Protein AF-A0A7J7MDV6-F1 (afdb_monomer_lite)

InterPro domains:
  IPR052575 Small subunit processome component 20 [PTHR17695] (12-80)

pLDDT: mean 79.67, std 14.51, range [29.88, 93.19]

Sequence (81 aa):
MFKFVVEKQSTRLIAALSRDLLVEFLPFLQELADSLVCLLESDAERDPEVLEQIFTTWFYIMMYLQKYLIEDIVHILKKTA

Radius of gyration: 14.9 Å; chains: 1; bounding box: 29×29×41 Å

Foldseek 3Di:
DVVVVVVLVVLVVVLVVLLVCAVVCVVCLVVLVVVLVVVVVPPVVPDVVSVVSSVVSVVSSCVSRVVVVVVVVVVVVVVVD

Structure (mmCIF, N/CA/C/O backbone):
data_AF-A0A7J7MDV6-F1
#
_entry.id   AF-A0A7J7MDV6-F1
#
loop_
_atom_site.group_PDB
_atom_site.id
_atom_site.type_symbol
_atom_site.label_atom_id
_atom_site.label_alt_id
_atom_site.label_comp_id
_atom_site.label_asym_id
_atom_site.label_entity_id
_atom_site.label_seq_id
_atom_site.pdbx_PDB_ins_code
_atom_site.Cartn_x
_atom_site.Cartn_y
_atom_site.Cartn_z
_atom_site.occupancy
_atom_site.B_iso_or_equiv
_atom_site.auth_seq_id
_atom_site.auth_comp_id
_atom_site.auth_asym_id
_atom_site.auth_atom_id
_atom_site.pdbx_PDB_model_num
ATOM 1 N N . MET A 1 1 ? 10.873 8.539 -20.196 1.00 47.03 1 MET A N 1
ATOM 2 C CA . MET A 1 1 ? 10.750 9.782 -19.398 1.00 47.03 1 MET A CA 1
ATOM 3 C C . MET A 1 1 ? 9.298 10.136 -19.064 1.00 47.03 1 MET A C 1
ATOM 5 O O . MET A 1 1 ? 8.991 10.202 -17.888 1.00 47.03 1 MET A O 1
ATOM 9 N N . PHE A 1 2 ? 8.380 10.288 -20.033 1.00 29.88 2 PHE A N 1
ATOM 10 C CA . PHE A 1 2 ? 6.966 10.608 -19.734 1.00 29.88 2 PHE A CA 1
ATOM 11 C C . PHE A 1 2 ? 6.198 9.502 -18.981 1.00 29.88 2 PHE A C 1
ATOM 13 O O . PHE A 1 2 ? 5.547 9.808 -17.990 1.00 29.88 2 PHE A O 1
ATOM 20 N N . LYS A 1 3 ? 6.327 8.222 -19.372 1.00 42.91 3 LYS A N 1
ATOM 21 C CA . LYS A 1 3 ? 5.750 7.084 -18.616 1.00 42.91 3 LYS A CA 1
ATOM 22 C C . LYS A 1 3 ? 6.242 7.030 -17.161 1.00 42.91 3 LYS A C 1
ATOM 24 O O . LYS A 1 3 ? 5.463 6.835 -16.243 1.00 42.91 3 LYS A O 1
ATOM 29 N N . PHE A 1 4 ? 7.521 7.334 -16.989 1.00 40.19 4 PHE A N 1
ATOM 30 C CA . PHE A 1 4 ? 8.244 7.300 -15.724 1.00 40.19 4 PHE A CA 1
ATOM 31 C C . PHE A 1 4 ? 7.807 8.396 -14.739 1.00 40.19 4 PHE A C 1
ATOM 33 O O . PHE A 1 4 ? 7.650 8.164 -13.546 1.00 40.19 4 PHE A O 1
ATOM 40 N N . VAL A 1 5 ? 7.548 9.609 -15.244 1.00 43.25 5 VAL A N 1
ATOM 41 C CA . VAL A 1 5 ? 6.989 10.698 -14.428 1.00 43.25 5 VAL A CA 1
ATOM 42 C C . VAL A 1 5 ? 5.551 10.383 -14.016 1.00 43.25 5 VAL A C 1
ATOM 44 O O . VAL A 1 5 ? 5.169 10.700 -12.896 1.00 43.25 5 VAL A O 1
ATOM 47 N N . VAL A 1 6 ? 4.764 9.746 -14.887 1.00 49.62 6 VAL A N 1
ATOM 48 C CA . VAL A 1 6 ? 3.372 9.381 -14.583 1.00 49.62 6 VAL A CA 1
ATOM 49 C C . VAL A 1 6 ? 3.308 8.270 -13.531 1.00 49.62 6 VAL A C 1
ATOM 51 O O . VAL A 1 6 ? 2.610 8.441 -12.535 1.00 49.62 6 VAL A O 1
ATOM 54 N N . GLU A 1 7 ? 4.087 7.193 -13.677 1.00 50.91 7 GLU A N 1
ATOM 55 C CA . GLU A 1 7 ? 4.149 6.112 -12.678 1.00 50.91 7 GLU A CA 1
ATOM 56 C C . GLU A 1 7 ? 4.578 6.636 -11.305 1.00 50.91 7 GLU A C 1
ATOM 58 O O . GLU A 1 7 ? 3.934 6.315 -10.304 1.00 50.91 7 GLU A O 1
ATOM 63 N N . LYS A 1 8 ? 5.580 7.525 -11.243 1.00 55.25 8 LYS A N 1
ATOM 64 C CA . LYS A 1 8 ? 6.070 8.143 -9.995 1.00 55.25 8 LYS A CA 1
ATOM 65 C C . LYS A 1 8 ? 5.026 8.985 -9.257 1.00 55.25 8 LYS A C 1
ATOM 67 O O . LYS A 1 8 ? 5.092 9.112 -8.034 1.00 55.25 8 LYS A O 1
ATOM 72 N N . GLN A 1 9 ? 4.071 9.579 -9.973 1.00 58.44 9 GLN A N 1
ATOM 73 C CA . GLN A 1 9 ? 2.989 10.362 -9.366 1.00 58.44 9 GLN A CA 1
ATOM 74 C C . GLN A 1 9 ? 1.840 9.469 -8.891 1.00 58.44 9 GLN A C 1
ATOM 76 O O . GLN A 1 9 ? 1.269 9.727 -7.831 1.00 58.44 9 GLN A O 1
ATOM 81 N N . SER A 1 10 ? 1.539 8.393 -9.624 1.00 65.75 10 SER A N 1
ATOM 82 C CA . SER A 1 10 ? 0.447 7.476 -9.284 1.00 65.75 10 SER A CA 1
ATOM 83 C C . SER A 1 10 ? 0.654 6.793 -7.934 1.00 65.75 10 SER A C 1
ATOM 85 O O . SER A 1 10 ? -0.276 6.720 -7.135 1.00 65.75 10 SER A O 1
ATOM 87 N N . THR A 1 11 ? 1.872 6.354 -7.611 1.00 70.12 11 THR A N 1
ATOM 88 C CA . THR A 1 11 ? 2.088 5.648 -6.339 1.00 70.12 11 THR A CA 1
ATOM 89 C C . THR A 1 11 ? 2.086 6.570 -5.120 1.00 70.12 11 THR A C 1
ATOM 91 O O . THR A 1 11 ? 1.630 6.186 -4.043 1.00 70.12 11 THR A O 1
ATOM 94 N N . ARG A 1 12 ? 2.506 7.829 -5.293 1.00 77.75 12 ARG A N 1
ATOM 95 C CA . ARG A 1 12 ? 2.392 8.867 -4.255 1.00 77.75 12 ARG A CA 1
ATOM 96 C C . ARG A 1 12 ? 0.939 9.175 -3.917 1.00 77.75 12 ARG A C 1
ATOM 98 O O . ARG A 1 12 ? 0.627 9.395 -2.749 1.00 77.75 12 ARG A O 1
ATOM 105 N N . LEU A 1 13 ? 0.063 9.169 -4.921 1.00 85.56 13 LEU A N 1
ATOM 106 C CA . LEU A 1 13 ? -1.371 9.364 -4.725 1.00 85.56 13 LEU A CA 1
ATOM 107 C C . LEU A 1 13 ? -1.989 8.210 -3.938 1.00 85.56 13 LEU A C 1
ATOM 109 O O . LEU A 1 13 ? -2.741 8.473 -3.010 1.00 85.56 13 LEU A O 1
ATOM 113 N N . ILE A 1 14 ? -1.634 6.958 -4.243 1.00 85.69 14 ILE A N 1
ATOM 114 C CA . ILE A 1 14 ? -2.139 5.792 -3.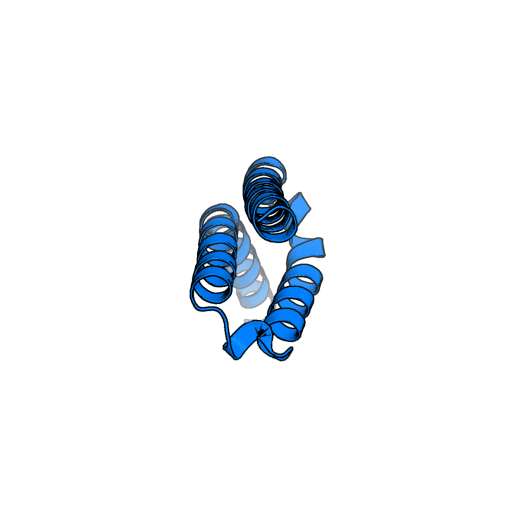498 1.00 85.69 14 ILE A CA 1
ATOM 115 C C . ILE A 1 14 ? -1.675 5.841 -2.037 1.00 85.69 14 ILE A C 1
ATOM 117 O O . ILE A 1 14 ? -2.481 5.649 -1.129 1.00 85.69 14 ILE A O 1
ATOM 121 N N . ALA A 1 15 ? -0.402 6.164 -1.787 1.00 84.69 15 ALA A N 1
ATOM 122 C CA . ALA A 1 15 ? 0.102 6.317 -0.425 1.00 84.69 15 ALA A CA 1
ATOM 123 C C . ALA A 1 15 ? -0.623 7.446 0.334 1.00 84.69 15 ALA A C 1
ATOM 125 O O . ALA A 1 15 ? -1.048 7.243 1.471 1.00 84.69 15 ALA A O 1
ATOM 126 N N . ALA A 1 16 ? -0.829 8.609 -0.296 1.00 89.00 16 ALA A N 1
ATOM 127 C CA . ALA A 1 16 ? -1.596 9.704 0.299 1.00 89.00 16 ALA A CA 1
ATOM 128 C C . ALA A 1 16 ? -3.058 9.306 0.561 1.00 89.00 16 ALA A C 1
ATOM 130 O O . ALA A 1 16 ? -3.566 9.547 1.650 1.00 89.00 16 ALA A O 1
ATOM 131 N N . LEU A 1 17 ? -3.698 8.617 -0.384 1.00 89.75 17 LEU A N 1
ATOM 132 C CA . LEU A 1 17 ? -5.069 8.132 -0.249 1.00 89.75 17 LEU A CA 1
ATOM 133 C C . LEU A 1 17 ? -5.205 7.134 0.908 1.00 89.75 17 LEU A C 1
ATOM 135 O O . LEU A 1 17 ? -6.150 7.227 1.682 1.00 89.75 17 LEU A O 1
ATOM 139 N N . SER A 1 18 ? -4.244 6.220 1.072 1.00 89.50 18 SER A N 1
ATOM 140 C CA . SER A 1 18 ? -4.243 5.259 2.185 1.00 89.50 18 SER A CA 1
ATOM 141 C C . SER A 1 18 ? -4.136 5.941 3.550 1.00 89.50 18 SER A C 1
ATOM 143 O O . SER A 1 18 ? -4.811 5.545 4.499 1.00 89.50 18 SER A O 1
ATOM 145 N N . ARG A 1 19 ? -3.343 7.015 3.636 1.00 90.12 19 ARG A N 1
ATOM 146 C CA . ARG A 1 19 ? -3.232 7.856 4.831 1.00 90.12 19 ARG A CA 1
ATOM 147 C C . ARG A 1 19 ? -4.520 8.626 5.106 1.00 90.12 19 ARG A C 1
ATOM 149 O O . ARG A 1 19 ? -4.843 8.852 6.265 1.00 90.12 19 ARG A O 1
ATOM 156 N N . ASP A 1 20 ? -5.215 9.064 4.065 1.00 93.19 20 ASP A N 1
ATOM 157 C CA . A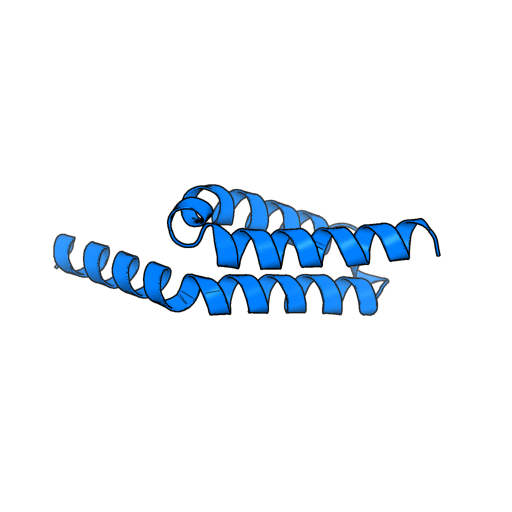SP A 1 20 ? -6.392 9.916 4.213 1.00 93.19 20 ASP A CA 1
ATOM 158 C C . ASP A 1 20 ? -7.663 9.084 4.503 1.00 93.19 20 ASP A C 1
ATOM 160 O O . ASP A 1 20 ? -8.523 9.538 5.253 1.00 93.19 20 ASP A O 1
ATOM 164 N N . LEU A 1 21 ? -7.760 7.853 3.978 1.00 91.69 21 LEU A N 1
ATOM 165 C CA . LEU A 1 21 ? -8.901 6.941 4.176 1.00 91.69 21 LEU A CA 1
ATOM 166 C C . LEU A 1 21 ? -8.742 5.969 5.361 1.00 91.69 21 LEU A C 1
ATOM 168 O O . LEU A 1 21 ? -9.737 5.564 5.961 1.00 91.69 21 LEU A O 1
ATOM 172 N N . LEU A 1 22 ? -7.512 5.592 5.728 1.00 89.75 22 LEU A N 1
ATOM 173 C CA . LEU A 1 22 ? -7.206 4.741 6.888 1.00 89.75 22 LEU A CA 1
ATOM 174 C C . LEU A 1 22 ? -8.032 3.438 6.916 1.00 89.75 22 LEU A C 1
ATOM 176 O O . LEU A 1 22 ? -7.841 2.568 6.071 1.00 89.75 22 LEU A O 1
ATOM 180 N N . VAL A 1 23 ? -8.957 3.286 7.871 1.00 88.44 23 VAL A N 1
ATOM 181 C CA . VAL A 1 23 ? -9.801 2.085 8.007 1.00 88.44 23 VAL A CA 1
ATOM 182 C C . VAL A 1 23 ? -10.673 1.840 6.771 1.00 88.44 23 VAL A C 1
ATOM 184 O O . VAL A 1 23 ? -10.903 0.693 6.400 1.00 88.44 23 VAL A O 1
ATOM 187 N N . GLU A 1 24 ? -11.100 2.905 6.088 1.00 90.62 24 GLU A N 1
ATOM 188 C CA . GLU A 1 24 ? -11.900 2.814 4.861 1.00 90.62 24 GLU A CA 1
ATOM 189 C C . GLU A 1 24 ? -11.067 2.339 3.665 1.00 90.62 24 GLU A C 1
ATOM 191 O O . GLU A 1 24 ? -11.622 1.910 2.657 1.00 90.62 24 GLU A O 1
ATOM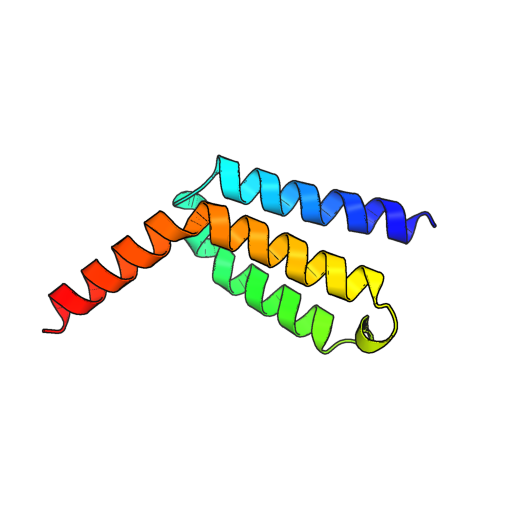 196 N N . PHE A 1 25 ? -9.734 2.365 3.776 1.00 90.19 25 PHE A N 1
ATOM 197 C CA . PHE A 1 25 ? -8.832 1.836 2.758 1.00 90.19 25 PHE A CA 1
ATOM 198 C C . PHE A 1 25 ? -8.694 0.307 2.823 1.00 90.19 25 PHE A C 1
ATOM 200 O O . PHE A 1 25 ? -8.350 -0.321 1.824 1.00 90.19 25 PHE A O 1
ATOM 207 N N . LEU A 1 26 ? -8.961 -0.312 3.981 1.00 88.00 26 LEU A N 1
ATOM 208 C CA . LEU A 1 26 ? -8.718 -1.743 4.208 1.00 88.00 26 LEU A CA 1
ATOM 209 C C . LEU A 1 26 ? -9.383 -2.678 3.182 1.00 88.00 26 LEU A C 1
ATOM 211 O O . LEU A 1 26 ? -8.704 -3.610 2.749 1.00 88.00 26 LEU A O 1
ATOM 215 N N . PRO A 1 27 ? -10.635 -2.450 2.727 1.00 90.81 27 PRO A N 1
ATOM 216 C CA . PRO A 1 27 ? -11.260 -3.309 1.718 1.00 90.81 27 PRO A CA 1
ATOM 217 C C . PRO A 1 27 ? -10.501 -3.358 0.384 1.00 90.81 27 PRO A C 1
ATOM 219 O O . PRO A 1 27 ? -10.599 -4.347 -0.334 1.00 90.81 27 PRO A O 1
ATOM 222 N N . PHE A 1 28 ? -9.729 -2.317 0.063 1.00 89.62 28 PHE A N 1
ATOM 223 C CA . PHE A 1 28 ? -8.961 -2.204 -1.181 1.00 89.62 28 PHE A CA 1
ATOM 224 C C . PHE A 1 28 ? -7.532 -2.744 -1.053 1.00 89.62 28 PHE A C 1
ATOM 226 O O . PHE A 1 28 ? -6.827 -2.877 -2.052 1.00 89.62 28 PHE A O 1
ATOM 233 N N . LEU A 1 29 ? -7.079 -3.047 0.169 1.00 89.69 29 LEU A N 1
ATOM 234 C CA . LEU A 1 29 ? -5.694 -3.433 0.432 1.00 89.69 29 LEU A CA 1
ATOM 235 C C . LEU A 1 29 ? -5.323 -4.748 -0.264 1.00 89.69 29 LEU A C 1
ATOM 237 O O . LEU A 1 29 ? -4.207 -4.874 -0.763 1.00 89.69 29 LEU A O 1
ATOM 241 N N . GLN A 1 30 ? -6.258 -5.700 -0.317 1.00 88.31 30 GLN A N 1
ATOM 242 C CA . GLN A 1 30 ? -6.045 -6.984 -0.981 1.00 88.31 30 GLN A CA 1
ATOM 243 C C . GLN A 1 30 ? -5.898 -6.815 -2.499 1.00 88.31 30 GLN A C 1
ATOM 245 O O . GLN A 1 30 ? -4.906 -7.258 -3.062 1.00 88.31 30 GLN A O 1
ATOM 250 N N . GLU A 1 31 ? -6.825 -6.103 -3.143 1.00 91.62 31 GLU A N 1
ATOM 251 C CA . GLU A 1 31 ? -6.773 -5.848 -4.590 1.00 91.62 31 GLU A CA 1
ATOM 252 C C . GLU A 1 31 ? -5.506 -5.076 -4.990 1.00 91.62 31 GLU A C 1
ATOM 254 O O . GLU A 1 31 ? -4.880 -5.354 -6.018 1.00 91.62 31 GLU A O 1
ATOM 259 N N . LEU A 1 32 ? -5.085 -4.128 -4.147 1.00 90.50 32 LEU A N 1
ATOM 260 C CA . LEU A 1 32 ? -3.829 -3.421 -4.344 1.00 90.50 32 LEU A CA 1
ATOM 261 C C . LEU A 1 32 ? -2.630 -4.371 -4.240 1.00 90.50 32 LEU A C 1
ATOM 263 O O . LEU A 1 32 ? -1.745 -4.310 -5.089 1.00 90.50 32 LEU A O 1
ATOM 267 N N . ALA A 1 33 ? -2.587 -5.231 -3.221 1.00 89.81 33 ALA A N 1
ATOM 268 C CA . ALA A 1 33 ? -1.505 -6.196 -3.045 1.00 89.81 33 ALA A CA 1
ATOM 269 C C . ALA A 1 33 ? -1.404 -7.144 -4.247 1.00 89.81 33 ALA A C 1
ATOM 271 O O . ALA A 1 33 ? -0.314 -7.313 -4.791 1.00 89.81 33 ALA A O 1
ATOM 272 N N . ASP A 1 34 ? -2.535 -7.674 -4.713 1.00 90.81 34 ASP A N 1
ATOM 273 C CA . ASP A 1 34 ? -2.600 -8.543 -5.889 1.00 90.81 34 ASP A CA 1
ATOM 274 C C . ASP A 1 34 ? -2.083 -7.815 -7.141 1.00 90.81 34 ASP A C 1
ATOM 276 O O . ASP A 1 34 ? -1.273 -8.353 -7.895 1.00 90.81 34 ASP A O 1
ATOM 280 N N . SER A 1 35 ? -2.455 -6.543 -7.321 1.00 89.50 35 SER A N 1
ATOM 281 C CA . SER A 1 35 ? -1.964 -5.711 -8.428 1.00 89.50 35 SER A CA 1
ATOM 282 C C . SER A 1 35 ? -0.452 -5.466 -8.363 1.00 89.50 35 SER A C 1
ATOM 284 O O . SER A 1 35 ? 0.218 -5.475 -9.396 1.00 89.50 35 SER A O 1
ATOM 286 N N . LEU A 1 36 ? 0.103 -5.250 -7.164 1.00 87.38 36 LEU A N 1
ATOM 287 C CA . LEU A 1 36 ? 1.547 -5.087 -6.968 1.00 87.38 36 LEU A CA 1
ATOM 288 C C . LEU A 1 36 ? 2.297 -6.397 -7.234 1.00 87.38 36 LEU A C 1
ATOM 290 O O . LEU A 1 36 ? 3.361 -6.360 -7.844 1.00 87.38 36 LEU A O 1
ATOM 294 N N . VAL A 1 37 ? 1.743 -7.544 -6.834 1.00 88.81 37 VAL A N 1
ATOM 295 C CA . VAL A 1 37 ? 2.311 -8.867 -7.139 1.00 88.81 37 VAL A CA 1
ATOM 296 C C . VAL A 1 37 ? 2.301 -9.118 -8.643 1.00 88.81 37 VAL A C 1
ATOM 298 O O . VAL A 1 37 ? 3.349 -9.427 -9.199 1.00 88.81 37 VAL A O 1
ATOM 301 N N . CYS A 1 38 ? 1.182 -8.883 -9.332 1.00 88.81 38 CYS A N 1
ATOM 302 C CA . CYS A 1 38 ? 1.134 -8.995 -10.792 1.00 88.81 38 CYS A CA 1
ATOM 303 C C . CYS A 1 38 ? 2.133 -8.057 -11.483 1.00 88.81 38 CYS A C 1
ATOM 305 O O . CYS A 1 38 ? 2.706 -8.415 -12.510 1.00 88.81 38 CYS A O 1
ATOM 307 N N . LEU A 1 39 ? 2.361 -6.860 -10.931 1.00 83.88 39 LEU A N 1
ATOM 308 C CA . LEU A 1 39 ? 3.364 -5.936 -11.452 1.00 83.88 39 LEU A CA 1
ATOM 309 C C . LEU A 1 39 ? 4.781 -6.495 -11.279 1.00 83.88 39 LEU A C 1
ATOM 311 O O . LEU A 1 39 ? 5.565 -6.402 -12.217 1.00 83.88 39 LEU A O 1
ATOM 315 N N . LEU A 1 40 ? 5.087 -7.108 -10.134 1.00 84.12 40 LEU A N 1
ATOM 316 C CA . LEU A 1 40 ? 6.373 -7.763 -9.863 1.00 84.12 40 LEU A CA 1
ATOM 317 C C . LEU A 1 40 ? 6.600 -9.025 -10.708 1.00 84.12 40 LEU A C 1
ATOM 319 O O . LEU A 1 40 ? 7.734 -9.303 -11.078 1.00 84.12 40 LEU A O 1
ATOM 323 N N . GLU A 1 41 ? 5.541 -9.784 -10.993 1.00 85.19 41 GLU A N 1
ATOM 324 C CA . GLU A 1 41 ? 5.586 -10.991 -11.831 1.00 85.19 41 GLU A CA 1
ATOM 325 C C . GLU A 1 41 ? 5.650 -10.670 -13.329 1.00 85.19 41 GLU A C 1
ATOM 327 O O . GLU A 1 41 ? 6.170 -11.457 -14.123 1.00 85.19 41 GLU A O 1
ATOM 332 N N . SER A 1 42 ? 5.125 -9.511 -13.738 1.00 76.81 42 SER A N 1
ATOM 333 C CA . SER A 1 42 ? 5.430 -8.949 -15.052 1.00 76.81 42 SER A CA 1
ATOM 334 C C . SER A 1 42 ? 6.918 -8.570 -15.109 1.00 76.81 42 SER A C 1
ATOM 336 O O . SER A 1 42 ? 7.540 -8.411 -14.069 1.00 76.81 42 SER A O 1
ATOM 338 N N . ASP A 1 43 ? 7.510 -8.414 -16.300 1.00 65.88 43 ASP A N 1
ATOM 339 C CA . ASP A 1 43 ? 8.957 -8.182 -16.570 1.00 65.88 43 ASP A CA 1
ATOM 340 C C . ASP A 1 43 ? 9.570 -6.908 -15.893 1.00 65.88 43 ASP A C 1
ATOM 342 O O . ASP A 1 43 ? 10.637 -6.422 -16.277 1.00 65.88 43 ASP A O 1
ATOM 346 N N . ALA A 1 44 ? 8.904 -6.341 -14.878 1.00 58.78 44 ALA A N 1
ATOM 347 C CA . ALA A 1 44 ? 9.383 -5.351 -13.916 1.00 58.78 44 ALA A CA 1
ATOM 348 C C . ALA A 1 44 ? 10.633 -5.794 -13.129 1.00 58.78 44 ALA A C 1
ATOM 350 O O . ALA A 1 44 ? 11.262 -4.953 -12.490 1.00 58.78 44 ALA A O 1
ATOM 351 N N . GLU A 1 45 ? 11.075 -7.0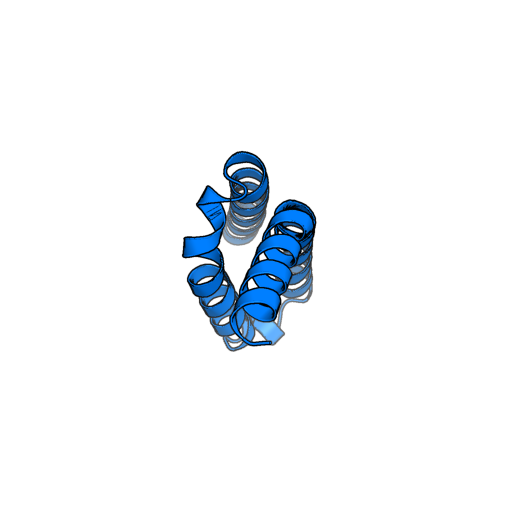53 -13.247 1.00 58.44 45 GLU A N 1
ATOM 352 C CA . GLU A 1 45 ? 12.415 -7.488 -12.819 1.00 58.44 45 GLU A CA 1
ATOM 353 C C . GLU A 1 45 ? 13.561 -6.705 -13.499 1.00 58.44 45 GLU A C 1
ATOM 355 O O . GLU A 1 45 ? 14.700 -6.752 -13.030 1.00 58.44 45 GLU A O 1
ATOM 360 N N . ARG A 1 46 ? 13.304 -5.957 -14.584 1.00 66.94 46 ARG A N 1
ATOM 361 C CA . ARG A 1 46 ? 14.357 -5.247 -15.333 1.00 66.94 46 ARG A CA 1
ATOM 362 C C . ARG A 1 46 ? 14.631 -3.801 -14.920 1.00 66.94 46 ARG A C 1
ATOM 364 O O . ARG A 1 46 ? 15.659 -3.277 -15.352 1.00 66.94 46 ARG A O 1
ATOM 371 N N . ASP A 1 47 ? 13.783 -3.158 -14.113 1.00 81.25 47 ASP A N 1
ATOM 372 C CA . ASP A 1 47 ? 14.004 -1.768 -13.683 1.00 81.25 47 ASP A CA 1
ATOM 373 C C . ASP A 1 47 ? 14.074 -1.640 -12.146 1.00 81.25 47 ASP A C 1
ATOM 375 O O . ASP A 1 47 ? 13.044 -1.701 -11.467 1.00 81.25 47 ASP A O 1
ATOM 379 N N . PRO A 1 48 ? 15.274 -1.440 -11.567 1.00 82.94 48 PRO A N 1
ATOM 380 C CA . PRO A 1 48 ? 15.438 -1.315 -10.121 1.00 82.94 48 PRO A CA 1
ATOM 381 C C . PRO A 1 48 ? 14.701 -0.108 -9.521 1.00 82.94 48 PRO A C 1
ATOM 383 O O . PRO A 1 48 ? 14.331 -0.167 -8.349 1.00 82.94 48 PRO A O 1
ATOM 386 N N . GLU A 1 49 ? 14.440 0.962 -10.283 1.00 82.69 49 GLU A N 1
ATOM 387 C CA . GLU A 1 49 ? 13.680 2.110 -9.765 1.00 82.69 49 GLU A CA 1
ATOM 388 C C . GLU A 1 49 ? 12.190 1.768 -9.620 1.00 82.69 49 GLU A C 1
ATOM 390 O O . GLU A 1 49 ? 11.551 2.187 -8.654 1.00 82.69 49 GLU A O 1
ATOM 395 N N . VAL A 1 50 ? 11.641 0.946 -10.521 1.00 80.38 50 VAL A N 1
ATOM 396 C CA . VAL A 1 50 ? 10.257 0.453 -10.413 1.00 80.38 50 VAL A CA 1
ATOM 397 C C . VAL A 1 50 ? 10.106 -0.427 -9.176 1.00 80.38 50 VAL A C 1
ATOM 399 O O . VAL A 1 50 ? 9.154 -0.265 -8.409 1.00 80.38 50 VAL A O 1
ATOM 402 N N . LEU A 1 51 ? 11.081 -1.305 -8.934 1.00 85.12 51 LEU A N 1
ATOM 403 C CA . LEU A 1 51 ? 11.121 -2.146 -7.743 1.00 85.12 51 LEU A CA 1
ATOM 404 C C . LEU A 1 51 ? 11.150 -1.297 -6.459 1.00 85.12 51 LEU A C 1
ATOM 406 O O . LEU A 1 51 ? 10.326 -1.491 -5.562 1.00 85.12 51 LEU A O 1
ATOM 410 N N . GLU A 1 52 ? 12.057 -0.316 -6.387 1.00 86.00 52 GLU A N 1
ATOM 411 C CA . GLU A 1 52 ? 12.154 0.617 -5.256 1.00 86.00 52 GLU A CA 1
ATOM 412 C C . GLU A 1 52 ? 10.831 1.348 -5.032 1.00 86.00 52 GLU A C 1
ATOM 414 O O . GLU A 1 52 ? 10.367 1.483 -3.895 1.00 86.00 52 GLU A O 1
ATOM 419 N N . GLN A 1 53 ? 10.188 1.789 -6.109 1.00 84.94 53 GLN A N 1
ATOM 420 C CA . GLN A 1 53 ? 8.938 2.519 -6.033 1.00 84.94 53 GLN A CA 1
ATOM 421 C C . GLN A 1 53 ? 7.791 1.653 -5.496 1.00 84.94 53 GLN A C 1
ATOM 423 O O . GLN A 1 53 ? 7.035 2.124 -4.640 1.00 84.94 53 GLN A O 1
ATOM 428 N N . ILE A 1 54 ? 7.670 0.402 -5.949 1.00 86.50 54 ILE A N 1
ATOM 429 C CA . ILE A 1 54 ? 6.669 -0.562 -5.464 1.00 86.50 54 ILE A CA 1
ATOM 430 C C . ILE A 1 54 ? 6.840 -0.781 -3.962 1.00 86.50 54 ILE A C 1
ATOM 432 O O . ILE A 1 54 ? 5.905 -0.543 -3.191 1.00 86.50 54 ILE A O 1
ATOM 436 N N . PHE A 1 55 ? 8.047 -1.153 -3.530 1.00 88.44 55 PHE A N 1
ATOM 437 C CA . PHE A 1 55 ? 8.314 -1.446 -2.122 1.00 88.44 55 PHE A CA 1
ATOM 438 C C . PHE A 1 55 ? 8.174 -0.213 -1.233 1.00 88.44 55 PHE A C 1
ATOM 440 O O . PHE A 1 55 ? 7.594 -0.307 -0.153 1.00 88.44 55 PHE A O 1
ATOM 447 N N . THR A 1 56 ? 8.633 0.952 -1.688 1.00 89.69 56 THR A N 1
ATOM 448 C CA . THR A 1 56 ? 8.483 2.215 -0.950 1.00 89.69 56 THR A CA 1
ATOM 449 C C . THR A 1 56 ? 7.012 2.562 -0.750 1.00 89.69 56 THR A C 1
ATOM 451 O O . THR A 1 56 ? 6.595 2.947 0.341 1.00 89.69 56 THR A O 1
ATOM 454 N N . THR A 1 57 ? 6.203 2.404 -1.796 1.00 88.44 57 THR A N 1
ATOM 455 C CA . THR A 1 57 ? 4.767 2.698 -1.741 1.00 88.44 57 THR A CA 1
ATOM 456 C C . THR A 1 57 ? 4.055 1.745 -0.795 1.00 88.44 57 THR A C 1
ATOM 458 O O . THR A 1 57 ? 3.320 2.194 0.084 1.00 88.44 57 THR A O 1
ATOM 461 N N . TRP A 1 58 ? 4.324 0.446 -0.924 1.00 91.62 58 TRP A N 1
ATOM 462 C CA . TRP A 1 58 ? 3.783 -0.571 -0.030 1.00 91.62 58 TRP A CA 1
ATOM 463 C C . TRP A 1 58 ? 4.162 -0.305 1.429 1.00 91.62 58 TRP A C 1
ATOM 465 O O . TRP A 1 58 ? 3.305 -0.340 2.311 1.00 91.62 58 TRP A O 1
ATOM 475 N N . PHE A 1 59 ? 5.423 0.049 1.685 1.00 90.44 59 PHE A N 1
ATOM 476 C CA . PHE A 1 59 ? 5.902 0.398 3.018 1.00 90.44 59 PHE A CA 1
ATOM 477 C C . PHE A 1 59 ? 5.118 1.564 3.632 1.00 90.44 59 PHE A C 1
ATOM 479 O O . PHE A 1 59 ? 4.660 1.448 4.768 1.00 90.44 59 PHE A O 1
ATOM 486 N N . TYR A 1 60 ? 4.911 2.662 2.897 1.00 90.00 60 TYR A N 1
ATOM 487 C CA . TYR A 1 60 ? 4.139 3.800 3.408 1.00 90.00 60 TYR A CA 1
ATOM 488 C C . TYR A 1 60 ? 2.692 3.422 3.735 1.00 90.00 60 TYR A C 1
ATOM 490 O O . TYR A 1 60 ? 2.198 3.792 4.797 1.00 90.00 60 TYR A O 1
ATOM 498 N N . ILE A 1 61 ? 2.037 2.649 2.867 1.00 90.44 61 ILE A N 1
ATOM 499 C CA . ILE A 1 61 ? 0.666 2.170 3.092 1.00 90.44 61 ILE A CA 1
ATOM 500 C C . ILE A 1 61 ? 0.603 1.334 4.374 1.00 90.44 61 ILE A C 1
ATOM 502 O O . ILE A 1 61 ? -0.197 1.619 5.263 1.00 90.44 61 ILE A O 1
ATOM 506 N N . MET A 1 62 ? 1.498 0.356 4.520 1.00 90.50 62 MET A N 1
ATOM 507 C CA . MET A 1 62 ? 1.558 -0.491 5.714 1.00 90.50 62 MET A CA 1
ATOM 508 C C . MET A 1 62 ? 1.862 0.315 6.981 1.00 90.50 62 MET A C 1
ATOM 510 O O . MET A 1 62 ? 1.258 0.065 8.022 1.00 90.50 62 MET A O 1
ATOM 514 N N . MET A 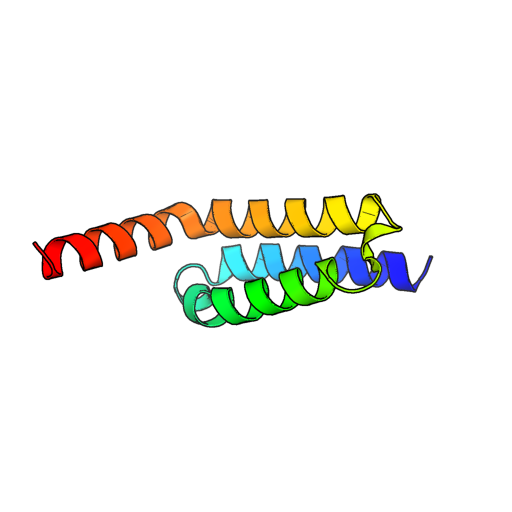1 63 ? 2.742 1.315 6.897 1.00 92.81 63 MET A N 1
ATOM 515 C CA . MET A 1 63 ? 3.054 2.219 8.006 1.00 92.81 63 MET A CA 1
ATOM 516 C C . MET A 1 63 ? 1.822 3.026 8.448 1.00 92.81 63 MET A C 1
ATOM 518 O O . MET A 1 63 ? 1.590 3.168 9.648 1.00 92.81 63 MET A O 1
ATOM 522 N N . TYR A 1 64 ? 1.007 3.530 7.516 1.00 91.94 64 TYR A N 1
ATOM 523 C CA . TYR A 1 64 ? -0.226 4.251 7.858 1.00 91.94 64 TYR A CA 1
ATOM 524 C C . TYR A 1 64 ? -1.315 3.327 8.417 1.00 91.94 64 TYR A C 1
ATOM 526 O O . TYR A 1 64 ? -2.057 3.718 9.319 1.00 91.94 64 TYR A O 1
ATOM 534 N N . LEU A 1 65 ? -1.395 2.092 7.917 1.00 90.38 65 LEU A N 1
ATOM 535 C CA . LEU A 1 65 ? -2.451 1.143 8.275 1.00 90.38 65 LEU A CA 1
ATOM 536 C C . LEU A 1 65 ? -2.120 0.258 9.485 1.00 90.38 65 LEU A C 1
ATOM 538 O O . LEU A 1 65 ? -3.018 -0.398 10.014 1.00 90.38 65 LEU A O 1
ATOM 542 N N . GLN A 1 66 ? -0.870 0.256 9.961 1.00 90.00 66 GLN A N 1
ATOM 543 C CA . GLN A 1 66 ? -0.364 -0.650 11.001 1.00 90.00 66 GLN A CA 1
ATOM 544 C C . GLN A 1 66 ? -1.292 -0.765 12.218 1.00 90.00 66 GLN A C 1
ATOM 546 O O . GLN A 1 66 ? -1.563 -1.870 12.684 1.00 90.00 66 GLN A O 1
ATOM 551 N N . LYS A 1 67 ? -1.796 0.363 12.733 1.00 89.31 67 LYS A N 1
ATOM 552 C CA . LYS A 1 67 ? -2.691 0.375 13.899 1.00 89.31 67 LYS A CA 1
ATOM 553 C C . LYS A 1 67 ? -3.971 -0.436 13.649 1.00 89.31 67 LYS A C 1
ATOM 555 O O . LYS A 1 67 ? -4.375 -1.208 14.511 1.00 89.31 67 LYS A O 1
ATOM 560 N N . TYR A 1 68 ? -4.575 -0.279 12.476 1.00 86.81 68 TYR A N 1
ATOM 561 C CA . TYR A 1 68 ? -5.850 -0.905 12.120 1.00 86.81 68 TYR A CA 1
ATOM 562 C C . TYR A 1 68 ? -5.693 -2.399 11.842 1.00 86.81 68 TYR A C 1
ATOM 564 O O . TYR A 1 68 ? -6.519 -3.198 12.272 1.00 86.81 68 TYR A O 1
ATOM 572 N N . LEU A 1 69 ? -4.589 -2.783 11.197 1.00 83.75 69 LEU A N 1
ATOM 573 C CA . LEU A 1 69 ? -4.265 -4.186 10.938 1.00 83.75 69 LEU A CA 1
ATOM 574 C C . LEU A 1 69 ? -4.035 -4.964 12.243 1.00 83.75 69 LEU A C 1
ATOM 576 O O . LEU A 1 69 ? -4.506 -6.088 12.390 1.00 83.75 69 LEU A O 1
ATOM 580 N N . ILE A 1 70 ? -3.345 -4.359 13.217 1.00 84.75 70 ILE A N 1
ATOM 581 C CA . ILE A 1 70 ? -3.112 -4.984 14.528 1.00 84.75 70 ILE A CA 1
ATOM 582 C C . ILE A 1 70 ? -4.421 -5.113 15.316 1.00 84.75 70 ILE A C 1
ATOM 584 O O . ILE A 1 70 ? -4.660 -6.156 15.926 1.00 84.75 70 ILE A O 1
ATOM 588 N N . GLU A 1 71 ? -5.267 -4.079 15.315 1.00 80.38 71 GLU A N 1
ATOM 589 C CA . GLU A 1 71 ? -6.567 -4.119 15.997 1.00 80.38 71 GLU A CA 1
ATOM 590 C C . GLU A 1 71 ? -7.461 -5.241 15.453 1.00 80.38 71 GLU A C 1
ATOM 592 O O . GLU A 1 71 ? -8.053 -5.978 16.247 1.00 80.38 71 GLU A O 1
ATOM 597 N N . ASP A 1 72 ? -7.504 -5.423 14.131 1.00 77.19 72 ASP A N 1
ATOM 598 C CA . ASP A 1 72 ? -8.308 -6.471 13.499 1.00 77.19 72 ASP A CA 1
ATOM 599 C C . ASP A 1 72 ? -7.778 -7.879 13.824 1.00 77.19 72 ASP A C 1
ATOM 601 O O . ASP A 1 72 ? -8.531 -8.743 14.274 1.00 77.19 72 ASP A O 1
ATOM 605 N N . ILE A 1 73 ? -6.457 -8.096 13.756 1.00 79.00 73 ILE A N 1
ATOM 606 C CA . ILE A 1 73 ? -5.830 -9.372 14.156 1.00 79.00 73 ILE A CA 1
ATOM 607 C C . ILE A 1 73 ? -6.150 -9.710 15.617 1.00 79.00 73 ILE A C 1
ATOM 609 O O . ILE A 1 73 ? -6.535 -10.838 15.929 1.00 79.00 73 ILE A O 1
ATOM 613 N N . VAL A 1 74 ? -6.026 -8.743 16.531 1.00 78.75 74 VAL A N 1
ATOM 614 C CA . VAL A 1 74 ? -6.352 -8.951 17.951 1.00 78.75 74 VAL A CA 1
ATOM 615 C C . VAL A 1 74 ? -7.839 -9.260 18.134 1.00 78.75 74 VAL A C 1
ATOM 617 O O . VAL A 1 74 ? -8.195 -10.091 18.972 1.00 78.75 74 VAL A O 1
ATOM 620 N N . HIS A 1 75 ? -8.716 -8.610 17.369 1.00 74.62 75 HIS A N 1
A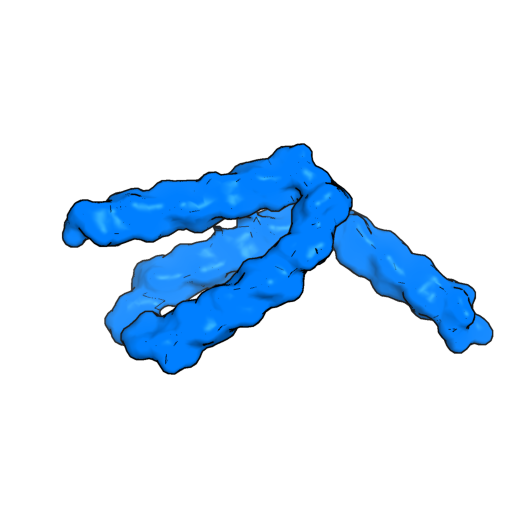TOM 621 C CA . HIS A 1 75 ? -10.153 -8.856 17.418 1.00 74.62 75 HIS A CA 1
ATOM 622 C C . HIS A 1 75 ? -10.516 -10.262 16.922 1.00 74.62 75 HIS A C 1
ATOM 624 O O . HIS A 1 75 ? -11.311 -10.949 17.567 1.00 74.62 75 HIS A O 1
ATOM 630 N N . ILE A 1 76 ? -9.904 -10.713 15.824 1.00 71.56 76 ILE A N 1
ATOM 631 C CA . ILE A 1 76 ? -10.064 -12.069 15.286 1.00 71.56 76 ILE A CA 1
ATOM 632 C C . ILE A 1 76 ? -9.575 -13.101 16.306 1.00 71.56 76 ILE A C 1
ATOM 634 O O . ILE A 1 76 ? -10.329 -14.006 16.659 1.00 71.56 76 ILE A O 1
ATOM 638 N N . LEU A 1 77 ? -8.367 -12.924 16.853 1.00 72.75 77 LEU A N 1
ATOM 639 C CA . LEU A 1 77 ? -7.788 -13.848 17.836 1.00 72.75 77 LEU A CA 1
ATOM 640 C C . LEU A 1 77 ? -8.661 -13.998 19.089 1.00 72.75 77 LEU A C 1
ATOM 642 O O . LEU A 1 77 ? -8.826 -15.107 19.589 1.00 72.75 77 LEU A O 1
ATOM 646 N N . LYS A 1 78 ? -9.268 -12.906 19.573 1.00 80.44 78 LYS A N 1
ATOM 647 C CA . LYS A 1 78 ? -10.204 -12.937 20.711 1.00 80.44 78 LYS A CA 1
ATOM 648 C C . LYS A 1 78 ? -11.512 -13.675 20.421 1.00 80.44 78 LYS A C 1
ATOM 650 O O . LYS A 1 78 ? -12.158 -14.108 21.365 1.00 80.44 78 LYS A O 1
ATOM 655 N N . LYS A 1 79 ? -11.942 -13.769 19.160 1.00 75.81 79 LYS A N 1
ATOM 656 C CA . LYS A 1 79 ? -13.158 -14.507 18.773 1.00 75.81 79 LYS A CA 1
ATOM 657 C C . LYS A 1 79 ? -12.917 -16.006 18.617 1.00 75.81 79 LYS A C 1
ATOM 659 O O . LYS A 1 79 ? -13.875 -16.770 18.673 1.00 75.81 79 LYS A O 1
ATOM 664 N N . THR A 1 80 ? -11.674 -16.410 18.367 1.00 71.50 80 THR A N 1
ATOM 665 C CA . THR A 1 80 ? -11.304 -17.807 18.093 1.00 71.50 80 THR A CA 1
ATOM 666 C C . THR A 1 80 ? -10.667 -18.536 19.278 1.00 71.50 80 THR A C 1
ATOM 668 O O . THR A 1 80 ? -10.491 -19.749 19.188 1.00 71.50 80 THR A O 1
ATOM 671 N N . ALA A 1 81 ? -10.289 -17.819 20.341 1.00 59.38 81 ALA A N 1
ATOM 672 C CA . ALA A 1 81 ? -9.761 -18.371 21.593 1.00 59.38 81 ALA A CA 1
ATOM 673 C C . ALA A 1 81 ? -10.880 -18.576 22.623 1.00 59.38 81 ALA A C 1
ATOM 675 O O . ALA A 1 81 ? -10.832 -19.607 23.329 1.00 59.38 81 ALA A O 1
#

Organism: NCBI:txid39325

Secondary structure (DSSP, 8-state):
-HHHHHHHHHHHHHHHHHHHHGGGGHHHHHHHHHHHHHHHHTGGGG-HHHHHHHHHHHHHHHHHHHHHHHHHHHHHHHHH-